Protein AF-A0A972YYI7-F1 (afdb_monomer_lite)

Radius of gyration: 11.57 Å; chains: 1; bounding box: 25×40×20 Å

pLDDT: mean 83.86, std 14.84, range [36.84, 95.12]

Sequence (70 aa):
MKYDRNKIAIGHYLSKTNIHLRDDNVKIAFGDEFDITDVLKNNQVEILFHQKNYTFDRDILEGAIIALSH

Structure (mmCIF, N/CA/C/O backbone):
data_AF-A0A972YYI7-F1
#
_entry.id   AF-A0A972YYI7-F1
#
loop_
_atom_site.group_PDB
_atom_site.id
_atom_site.type_symbol
_atom_site.label_atom_id
_atom_site.label_alt_id
_atom_site.label_comp_id
_atom_site.label_asym_id
_atom_site.label_entity_id
_atom_site.label_seq_id
_atom_site.pdbx_PDB_ins_code
_atom_site.Cartn_x
_atom_site.Cartn_y
_atom_site.Cartn_z
_atom_site.occupancy
_atom_site.B_iso_or_equiv
_atom_site.auth_seq_id
_atom_site.auth_comp_id
_atom_site.auth_asym_id
_atom_site.auth_atom_id
_atom_site.pdbx_PDB_model_num
ATOM 1 N N . MET A 1 1 ? -5.308 -28.684 -2.123 1.00 38.72 1 MET A N 1
ATOM 2 C CA . MET A 1 1 ? -5.220 -27.441 -1.328 1.00 38.72 1 MET A CA 1
ATOM 3 C C . MET A 1 1 ? -5.345 -26.273 -2.293 1.00 38.72 1 MET A C 1
ATOM 5 O O . MET A 1 1 ? -4.492 -26.130 -3.159 1.00 38.72 1 MET A O 1
ATOM 9 N N . LYS A 1 2 ? -6.462 -25.538 -2.258 1.00 36.84 2 LYS A N 1
ATOM 10 C CA . LYS A 1 2 ? -6.647 -24.353 -3.104 1.00 36.84 2 LYS A CA 1
ATOM 11 C C . LYS A 1 2 ? -5.870 -23.220 -2.436 1.00 36.84 2 LYS A C 1
ATOM 13 O O . LYS A 1 2 ? -6.264 -22.781 -1.365 1.00 36.84 2 LYS A O 1
ATOM 18 N N . TYR A 1 3 ? -4.734 -22.836 -3.007 1.00 41.09 3 TYR A N 1
ATOM 19 C CA . TYR A 1 3 ? -4.018 -21.643 -2.571 1.00 41.09 3 TYR A CA 1
ATOM 20 C C . TYR A 1 3 ? -4.931 -20.434 -2.823 1.00 41.09 3 TYR A C 1
ATOM 22 O O . TYR A 1 3 ? -5.272 -20.163 -3.974 1.00 41.09 3 TYR A O 1
ATOM 30 N N . ASP A 1 4 ? -5.342 -19.740 -1.761 1.00 45.88 4 ASP A N 1
ATOM 31 C CA . ASP A 1 4 ? -5.966 -18.411 -1.817 1.00 45.88 4 ASP A CA 1
ATOM 32 C C . ASP A 1 4 ? -4.901 -17.414 -2.321 1.00 45.88 4 ASP A C 1
ATOM 34 O O . ASP A 1 4 ? -4.302 -16.668 -1.555 1.00 45.88 4 ASP A O 1
ATOM 38 N N . ARG A 1 5 ? -4.585 -17.457 -3.621 1.00 48.72 5 ARG A N 1
ATOM 39 C CA . ARG A 1 5 ? -3.481 -16.691 -4.230 1.00 48.72 5 ARG A CA 1
ATOM 40 C C . ARG A 1 5 ? -3.676 -15.167 -4.212 1.00 48.72 5 ARG A C 1
ATOM 42 O O . ARG A 1 5 ? -2.710 -14.469 -4.479 1.00 48.72 5 ARG A O 1
ATOM 49 N N . ASN A 1 6 ? -4.865 -14.661 -3.867 1.00 54.22 6 ASN A N 1
ATOM 50 C CA . ASN A 1 6 ? -5.217 -13.235 -3.974 1.00 54.22 6 ASN A CA 1
ATOM 51 C C . ASN A 1 6 ? -5.852 -12.641 -2.698 1.00 54.22 6 ASN A C 1
ATOM 53 O O . ASN A 1 6 ? -6.609 -11.665 -2.759 1.00 54.22 6 ASN A O 1
ATOM 57 N N . LYS A 1 7 ? -5.595 -13.205 -1.511 1.00 71.69 7 LYS A N 1
ATOM 58 C CA . LYS A 1 7 ? -5.986 -12.520 -0.270 1.00 71.69 7 LYS A CA 1
ATOM 59 C C . LYS A 1 7 ? -4.920 -11.505 0.114 1.00 71.69 7 LYS A C 1
ATOM 61 O O . LYS A 1 7 ? -3.954 -11.847 0.778 1.00 71.69 7 LYS A O 1
ATOM 66 N N . ILE A 1 8 ? -5.123 -10.265 -0.332 1.00 81.25 8 ILE A N 1
ATOM 67 C CA . ILE A 1 8 ? -4.412 -9.101 0.200 1.00 81.25 8 ILE A CA 1
ATOM 68 C C . ILE A 1 8 ? -4.602 -9.107 1.721 1.00 81.25 8 ILE A C 1
ATOM 70 O O . ILE A 1 8 ? -5.735 -9.146 2.207 1.00 81.25 8 ILE A O 1
ATOM 74 N N . ALA A 1 9 ? -3.487 -9.135 2.439 1.00 8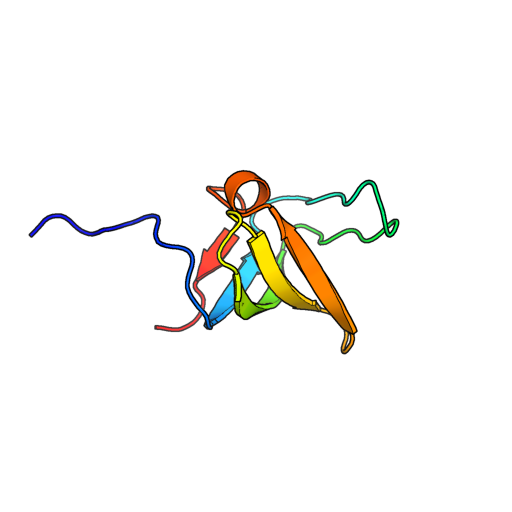8.00 9 ALA A N 1
ATOM 75 C CA . ALA A 1 9 ? -3.407 -9.204 3.891 1.00 88.00 9 ALA A CA 1
ATOM 76 C C . ALA A 1 9 ? -2.409 -8.162 4.410 1.00 88.00 9 ALA A C 1
ATOM 78 O O . ALA A 1 9 ? -1.671 -7.560 3.632 1.00 88.00 9 ALA A O 1
ATOM 79 N N . ILE A 1 10 ? -2.364 -7.967 5.723 1.00 92.00 10 ILE A N 1
ATOM 80 C CA . ILE A 1 10 ? -1.347 -7.129 6.367 1.00 92.00 10 ILE A CA 1
ATOM 81 C C . ILE A 1 10 ? 0.043 -7.714 6.080 1.00 92.00 10 ILE A C 1
ATOM 83 O O . ILE A 1 10 ? 0.232 -8.924 6.211 1.00 92.00 10 ILE A O 1
ATOM 87 N N . GLY A 1 11 ? 0.997 -6.878 5.668 1.00 93.31 11 GLY A N 1
ATOM 88 C CA . GLY A 1 11 ? 2.347 -7.319 5.312 1.00 93.31 11 GLY A CA 1
ATOM 89 C C . GLY A 1 11 ? 3.108 -6.350 4.408 1.00 93.31 11 GLY A C 1
ATOM 90 O O . GLY A 1 11 ? 2.614 -5.273 4.084 1.00 93.31 11 GLY A O 1
ATOM 91 N N . HIS A 1 12 ? 4.306 -6.764 3.994 1.00 94.88 12 HIS A N 1
ATOM 92 C CA . HIS A 1 12 ? 5.218 -5.993 3.144 1.00 94.88 12 HIS A CA 1
ATOM 93 C C . HIS A 1 12 ? 5.042 -6.371 1.670 1.00 94.88 12 HIS A C 1
ATOM 95 O O . HIS A 1 12 ? 5.051 -7.560 1.330 1.00 94.88 12 HIS A O 1
ATOM 101 N N . TYR A 1 13 ? 4.909 -5.378 0.791 1.00 94.12 13 TYR A N 1
ATOM 102 C CA . TYR A 1 13 ? 4.605 -5.581 -0.624 1.00 94.12 13 TYR A CA 1
ATOM 103 C C . TYR A 1 13 ? 5.495 -4.753 -1.547 1.00 94.12 13 TYR A C 1
ATOM 105 O O . TYR A 1 13 ? 5.958 -3.673 -1.200 1.00 94.12 13 TYR A O 1
ATOM 113 N N . LEU A 1 14 ? 5.664 -5.266 -2.765 1.00 94.81 14 LEU A N 1
ATOM 114 C CA . LEU A 1 14 ? 6.299 -4.597 -3.894 1.00 94.81 14 LEU A CA 1
ATOM 115 C C . LEU A 1 14 ? 5.257 -4.280 -4.963 1.00 94.81 14 LEU A C 1
ATOM 117 O O . LEU A 1 14 ? 4.458 -5.146 -5.340 1.00 94.81 14 LEU A O 1
ATOM 121 N N . SER A 1 15 ? 5.311 -3.080 -5.526 1.00 94.00 15 SER A N 1
ATOM 122 C CA . SER A 1 15 ? 4.487 -2.723 -6.674 1.00 94.00 15 SER A CA 1
ATOM 123 C C . SER A 1 15 ? 5.030 -3.304 -7.987 1.00 94.00 15 SER A C 1
ATOM 125 O O . SER A 1 15 ? 6.199 -3.141 -8.335 1.00 94.00 15 SER A O 1
ATOM 127 N N . LYS A 1 16 ? 4.158 -3.938 -8.777 1.00 94.81 16 LYS A N 1
ATOM 128 C CA . LYS A 1 16 ? 4.452 -4.484 -10.119 1.00 94.81 16 LYS A CA 1
ATOM 129 C C . LYS A 1 16 ? 4.124 -3.521 -11.251 1.00 94.81 16 LYS A C 1
ATOM 131 O O . LYS A 1 16 ? 4.293 -3.877 -12.416 1.00 94.81 16 LYS A O 1
ATOM 136 N N . THR A 1 17 ? 3.552 -2.364 -10.943 1.00 92.44 17 THR A N 1
ATOM 137 C CA . THR A 1 17 ? 3.104 -1.374 -11.926 1.00 92.44 17 THR A CA 1
ATOM 138 C C . THR A 1 17 ? 3.048 0.011 -11.285 1.00 92.44 17 THR A C 1
ATOM 140 O O . THR A 1 17 ? 3.277 0.163 -10.092 1.00 92.44 17 THR A O 1
ATOM 143 N N . ASN A 1 18 ? 2.746 1.042 -12.065 1.00 91.56 18 ASN A N 1
ATOM 144 C CA . ASN A 1 18 ? 2.468 2.358 -11.503 1.00 91.56 18 ASN A CA 1
ATOM 145 C C . ASN A 1 18 ? 1.011 2.409 -11.027 1.00 91.56 18 ASN A C 1
ATOM 147 O O . ASN A 1 18 ? 0.097 2.197 -11.826 1.00 91.56 18 ASN A O 1
ATOM 151 N N . ILE A 1 19 ? 0.800 2.732 -9.754 1.00 89.81 19 ILE A N 1
ATOM 152 C CA . ILE A 1 19 ? -0.517 2.900 -9.139 1.00 89.81 19 ILE A CA 1
ATOM 153 C C . ILE A 1 19 ? -0.706 4.393 -8.864 1.00 89.81 19 ILE A C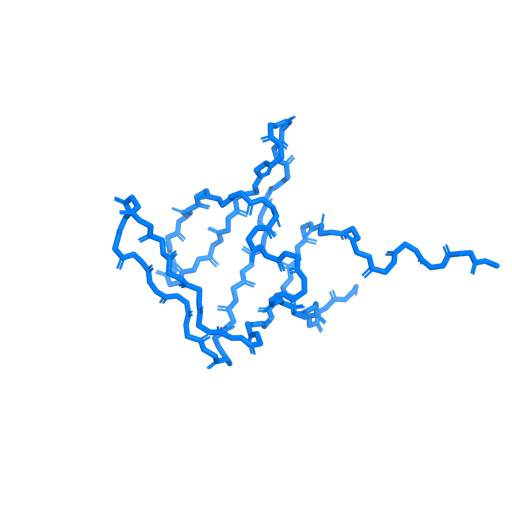 1
ATOM 155 O O . ILE A 1 19 ? 0.080 5.007 -8.140 1.00 89.81 19 ILE A O 1
ATOM 159 N N . HIS A 1 20 ? -1.724 4.993 -9.482 1.00 84.44 20 HIS A N 1
ATOM 160 C CA . HIS A 1 20 ? -2.062 6.405 -9.299 1.00 84.44 20 HIS A CA 1
ATOM 161 C C . HIS A 1 20 ? -3.293 6.544 -8.411 1.00 84.44 20 HIS A C 1
ATOM 163 O O . HIS A 1 20 ? -4.333 5.952 -8.703 1.00 84.44 20 HIS A O 1
ATOM 169 N N . LEU A 1 21 ? -3.192 7.387 -7.386 1.00 71.00 21 LEU A N 1
ATOM 170 C CA . LEU A 1 21 ? -4.322 7.754 -6.541 1.00 71.00 21 LEU A CA 1
ATOM 171 C C . LEU A 1 21 ? -4.927 9.065 -7.023 1.00 71.00 21 LEU A C 1
ATOM 173 O O . LEU A 1 21 ? -4.224 10.064 -7.178 1.00 71.00 21 LEU A O 1
ATOM 177 N N . ARG A 1 22 ? -6.241 9.052 -7.265 1.00 63.28 22 ARG A N 1
ATOM 178 C CA . ARG A 1 22 ? -6.978 10.248 -7.692 1.00 63.28 22 ARG A CA 1
ATOM 179 C C . ARG A 1 22 ? -7.134 11.278 -6.576 1.00 63.28 22 ARG A C 1
ATOM 181 O O . ARG A 1 22 ? -7.130 12.462 -6.890 1.00 63.28 22 ARG A O 1
ATOM 188 N N . ASP A 1 23 ? -7.237 10.836 -5.324 1.00 66.31 23 ASP A N 1
ATOM 189 C CA . ASP A 1 23 ? -7.646 11.720 -4.226 1.00 66.31 23 ASP A CA 1
ATOM 190 C C . ASP A 1 23 ? -6.470 12.466 -3.573 1.00 66.31 23 ASP A C 1
ATOM 192 O O . ASP A 1 23 ? -6.603 13.644 -3.256 1.00 66.31 23 ASP A O 1
ATOM 196 N N . ASP A 1 24 ? -5.290 11.842 -3.476 1.00 65.00 24 ASP A N 1
ATOM 197 C CA . ASP A 1 24 ? -4.143 12.410 -2.743 1.00 65.00 24 ASP A CA 1
ATOM 198 C C . ASP A 1 24 ? -2.935 12.786 -3.625 1.00 65.00 24 ASP A C 1
ATOM 200 O O . ASP A 1 24 ? -1.876 13.148 -3.110 1.00 65.00 24 ASP A O 1
ATOM 204 N N . ASN A 1 25 ? -3.045 12.691 -4.960 1.00 75.44 25 ASN A N 1
ATOM 205 C CA . ASN A 1 25 ? -1.914 12.834 -5.903 1.00 75.44 25 ASN A CA 1
ATOM 206 C C . ASN A 1 25 ? -0.711 11.921 -5.583 1.00 75.44 25 ASN A C 1
ATOM 208 O O . ASN A 1 25 ? 0.418 12.177 -6.009 1.00 75.44 25 ASN A O 1
ATOM 212 N N . VAL A 1 26 ? -0.935 10.842 -4.837 1.00 84.00 26 VAL A N 1
ATOM 213 C CA . VAL A 1 26 ? 0.107 9.872 -4.515 1.00 84.00 26 VAL A CA 1
ATOM 214 C C . VAL A 1 26 ? 0.302 8.948 -5.711 1.00 84.00 26 VAL A C 1
ATOM 216 O O . VAL A 1 26 ? -0.645 8.522 -6.380 1.00 84.00 26 VAL A O 1
ATOM 219 N N . LYS A 1 27 ? 1.564 8.639 -5.992 1.00 89.00 27 LYS A N 1
ATOM 220 C CA . LYS A 1 27 ? 1.964 7.704 -7.033 1.00 89.00 27 LYS A CA 1
ATOM 221 C C . LYS A 1 27 ? 2.899 6.680 -6.415 1.00 89.00 27 LYS A C 1
ATOM 223 O O . LYS A 1 27 ? 3.978 7.054 -5.970 1.00 89.00 27 LYS A O 1
ATOM 228 N N . 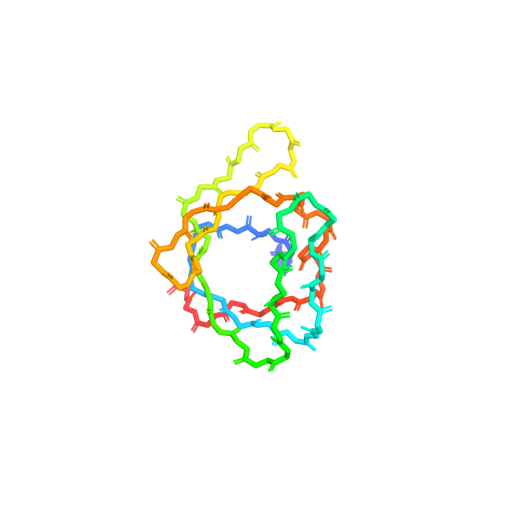ILE A 1 28 ? 2.484 5.419 -6.428 1.00 91.50 28 ILE A N 1
ATOM 229 C CA . ILE A 1 28 ? 3.367 4.286 -6.145 1.00 91.50 28 ILE A CA 1
ATOM 230 C C . ILE A 1 28 ? 3.920 3.841 -7.494 1.00 91.50 28 ILE A C 1
ATOM 232 O O . ILE A 1 28 ? 3.159 3.464 -8.390 1.00 91.50 28 ILE A O 1
ATOM 236 N N . ALA A 1 29 ? 5.225 3.961 -7.686 1.00 93.94 29 ALA A N 1
ATOM 237 C CA . ALA A 1 29 ? 5.884 3.566 -8.917 1.00 93.94 29 ALA A CA 1
ATOM 238 C C . ALA A 1 29 ? 6.120 2.049 -8.971 1.00 93.94 29 ALA A C 1
ATOM 240 O O . ALA A 1 29 ? 6.074 1.339 -7.968 1.00 93.94 29 ALA A O 1
ATOM 241 N N . PHE A 1 30 ? 6.388 1.539 -10.173 1.00 94.25 30 PHE A N 1
ATOM 242 C CA . PHE A 1 30 ? 6.904 0.184 -10.348 1.00 94.25 30 PHE A CA 1
ATOM 243 C C . PHE A 1 30 ? 8.166 -0.023 -9.500 1.00 94.25 30 PHE A C 1
ATOM 245 O O . PHE A 1 30 ? 9.117 0.747 -9.623 1.00 94.25 30 PHE A O 1
ATOM 252 N N . GLY A 1 31 ? 8.195 -1.101 -8.715 1.00 94.25 31 GLY A N 1
ATOM 253 C CA . GLY A 1 31 ? 9.327 -1.442 -7.858 1.00 94.25 31 GLY A CA 1
ATOM 254 C C . GLY A 1 31 ? 9.355 -0.715 -6.514 1.00 94.25 31 GLY A C 1
ATOM 255 O O . GLY A 1 31 ? 10.258 -0.984 -5.730 1.00 94.25 31 GLY A O 1
ATOM 256 N N . ASP A 1 32 ? 8.386 0.157 -6.223 1.00 95.06 32 ASP A N 1
ATOM 257 C CA . ASP A 1 32 ? 8.261 0.740 -4.889 1.00 95.06 32 ASP A CA 1
ATOM 258 C C . ASP A 1 32 ? 7.754 -0.301 -3.887 1.00 95.06 32 ASP A C 1
ATOM 260 O O . ASP A 1 32 ? 6.891 -1.131 -4.200 1.00 95.06 32 ASP A O 1
ATOM 264 N N . GLU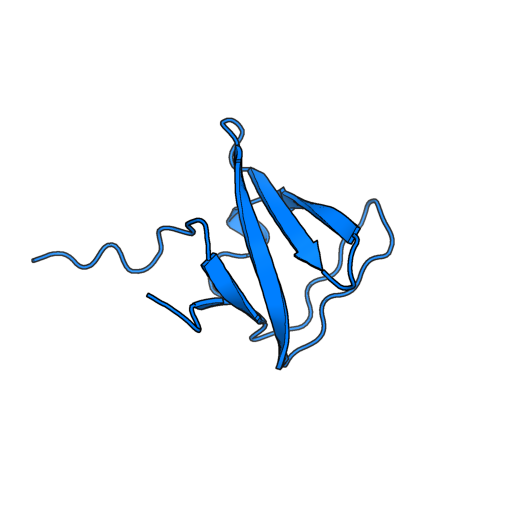 A 1 33 ? 8.276 -0.214 -2.668 1.00 95.12 33 GLU A N 1
ATOM 265 C CA . GLU A 1 33 ? 7.859 -1.021 -1.527 1.00 95.12 33 GLU A CA 1
ATOM 266 C C . GLU A 1 33 ? 6.940 -0.220 -0.603 1.00 95.12 33 GLU A C 1
ATOM 268 O O . GLU A 1 33 ? 7.109 0.989 -0.413 1.00 95.12 33 GLU A O 1
ATOM 273 N N . PHE A 1 34 ? 5.959 -0.902 -0.027 1.00 93.81 34 PHE A N 1
ATOM 274 C CA . PHE A 1 34 ? 5.024 -0.336 0.938 1.00 93.81 34 PHE A CA 1
ATOM 275 C C . PHE A 1 34 ? 4.434 -1.444 1.807 1.00 93.81 34 PHE A C 1
ATOM 277 O O . PHE A 1 34 ? 4.445 -2.625 1.443 1.00 93.81 34 PHE A O 1
ATOM 284 N N . ASP A 1 35 ? 3.850 -1.042 2.930 1.00 94.38 35 ASP A N 1
ATOM 285 C CA . ASP A 1 35 ? 3.276 -1.982 3.886 1.00 94.38 35 ASP A CA 1
ATOM 286 C C . ASP A 1 35 ? 1.772 -1.830 3.895 1.00 94.38 35 ASP A C 1
ATOM 288 O O . ASP A 1 35 ? 1.276 -0.717 3.992 1.00 94.38 35 ASP A O 1
ATOM 292 N N . ILE A 1 36 ? 1.036 -2.932 3.843 1.00 93.38 36 ILE A N 1
ATOM 293 C CA . ILE A 1 36 ? -0.382 -2.926 4.191 1.00 93.38 36 ILE A CA 1
ATOM 294 C C . ILE A 1 36 ? -0.463 -3.107 5.699 1.00 93.38 36 ILE A C 1
ATOM 296 O O . ILE A 1 36 ? -0.030 -4.136 6.219 1.00 93.38 36 ILE A O 1
ATOM 300 N N . THR A 1 37 ? -1.003 -2.113 6.394 1.00 94.50 37 THR A N 1
ATOM 301 C CA . THR A 1 37 ? -1.072 -2.075 7.860 1.00 94.50 37 THR A CA 1
ATOM 302 C C . THR A 1 37 ? -2.433 -2.501 8.395 1.00 94.50 37 THR A C 1
ATOM 304 O O . THR A 1 37 ? -2.495 -3.007 9.514 1.00 94.50 37 THR A O 1
ATOM 307 N N . ASP A 1 38 ? -3.503 -2.361 7.603 1.00 93.81 38 ASP A N 1
ATOM 308 C CA . ASP A 1 38 ? -4.849 -2.809 7.976 1.00 93.81 38 ASP A CA 1
ATOM 309 C C . ASP A 1 38 ? -5.705 -3.208 6.756 1.00 93.81 38 ASP A C 1
ATOM 311 O O . ASP A 1 38 ? -5.507 -2.715 5.644 1.00 93.81 38 ASP A O 1
ATOM 315 N N . VAL A 1 39 ? -6.684 -4.094 6.969 1.00 90.12 39 VAL A N 1
ATOM 316 C CA . VAL A 1 39 ? -7.704 -4.493 5.985 1.00 90.12 39 VAL A CA 1
ATOM 317 C C . VAL A 1 39 ? -9.084 -4.097 6.510 1.00 90.12 39 VAL A C 1
ATOM 319 O O . VAL A 1 39 ? -9.640 -4.713 7.421 1.00 90.12 39 VAL A O 1
ATOM 322 N N . LEU A 1 40 ? -9.668 -3.074 5.895 1.00 89.75 40 LEU A N 1
ATOM 323 C CA . LEU A 1 40 ? -10.912 -2.442 6.313 1.00 89.75 40 LEU A CA 1
ATOM 324 C C . LEU A 1 40 ? -12.146 -3.175 5.756 1.00 89.75 40 LEU A C 1
ATOM 326 O O . LEU A 1 40 ? -12.115 -3.844 4.722 1.00 89.75 40 LEU A O 1
ATOM 330 N N . LYS A 1 41 ? -13.294 -3.000 6.422 1.00 80.50 41 LYS A N 1
ATOM 331 C CA . LYS A 1 41 ? -14.550 -3.719 6.111 1.00 80.50 41 LYS A CA 1
ATOM 332 C C . LYS A 1 41 ? -15.196 -3.348 4.763 1.00 80.50 41 LYS A C 1
ATOM 334 O O . LYS A 1 41 ? -16.070 -4.081 4.312 1.00 80.50 41 LYS A O 1
ATOM 339 N N . ASN A 1 42 ? -14.758 -2.269 4.110 1.00 85.56 42 ASN A N 1
ATOM 340 C CA . ASN A 1 42 ? -15.364 -1.721 2.887 1.00 85.56 42 ASN A CA 1
ATOM 341 C C . ASN A 1 42 ? -14.549 -2.011 1.616 1.00 85.56 42 ASN A C 1
ATOM 343 O O . ASN A 1 42 ? -14.503 -1.183 0.716 1.00 85.56 42 ASN A O 1
ATOM 347 N N . ASN A 1 43 ? -13.888 -3.170 1.547 1.00 86.69 43 ASN A N 1
ATOM 348 C CA . ASN A 1 43 ? -12.958 -3.506 0.460 1.00 86.69 43 ASN A CA 1
ATOM 349 C C . ASN A 1 43 ? -11.790 -2.513 0.332 1.00 86.69 43 ASN A C 1
ATOM 351 O O . ASN A 1 43 ? -11.248 -2.308 -0.750 1.00 86.69 43 ASN A O 1
ATOM 355 N N . GLN A 1 44 ? -11.406 -1.911 1.453 1.00 90.75 44 GLN A N 1
ATOM 356 C CA . GLN A 1 44 ? -10.307 -0.963 1.532 1.00 90.75 44 GLN A CA 1
ATOM 357 C C . GLN A 1 44 ? -9.181 -1.526 2.386 1.00 90.75 44 GLN A C 1
ATOM 359 O O . GLN A 1 44 ? -9.404 -2.393 3.229 1.00 90.75 44 GLN A O 1
ATOM 364 N N . VAL A 1 45 ? -7.973 -1.032 2.176 1.00 91.25 45 VAL A N 1
ATOM 365 C CA . VAL A 1 45 ? -6.802 -1.334 2.994 1.00 91.25 45 VAL A CA 1
ATOM 366 C C . VAL A 1 45 ? -6.096 -0.040 3.364 1.00 91.25 45 VAL A C 1
ATOM 368 O O . VAL A 1 45 ? -6.104 0.913 2.588 1.00 91.25 45 VAL A O 1
ATOM 371 N N . GLU A 1 46 ? -5.487 -0.007 4.540 1.00 93.06 46 GLU A N 1
ATOM 372 C CA . GLU A 1 46 ? -4.548 1.050 4.900 1.00 93.06 46 GLU A CA 1
ATOM 373 C C . GLU A 1 46 ? -3.147 0.602 4.496 1.00 93.06 46 GLU A C 1
ATOM 375 O O . GLU A 1 46 ? -2.760 -0.541 4.760 1.00 93.06 46 GLU A O 1
ATOM 380 N N . ILE A 1 47 ? -2.397 1.492 3.853 1.00 92.38 47 ILE A N 1
ATOM 381 C CA . ILE A 1 47 ? -0.988 1.265 3.563 1.00 92.38 47 ILE A CA 1
ATOM 382 C C . ILE A 1 47 ? -0.121 2.356 4.179 1.00 92.38 47 ILE A C 1
ATOM 384 O O . ILE A 1 47 ? -0.499 3.527 4.172 1.00 92.38 47 ILE A O 1
ATOM 388 N N . LEU A 1 48 ? 1.080 1.977 4.598 1.00 94.19 48 LEU A N 1
ATOM 389 C CA . LEU A 1 48 ? 2.169 2.865 4.964 1.00 94.19 48 LEU A CA 1
ATOM 390 C C . LEU A 1 48 ? 3.136 2.986 3.779 1.00 94.19 48 LEU A C 1
ATOM 392 O O . LEU A 1 48 ? 3.785 2.018 3.382 1.00 94.19 48 LEU A O 1
ATOM 396 N N . PHE A 1 49 ? 3.259 4.193 3.231 1.00 92.88 49 PHE A N 1
ATOM 397 C CA . PHE A 1 49 ? 4.172 4.514 2.135 1.00 92.88 49 PHE A CA 1
ATOM 398 C C . PHE A 1 49 ? 4.859 5.857 2.403 1.00 92.88 49 PHE A C 1
ATOM 400 O O . PHE A 1 49 ? 4.205 6.841 2.749 1.00 92.88 49 PHE A O 1
ATOM 407 N N . HIS A 1 50 ? 6.191 5.915 2.294 1.00 90.56 50 HIS A N 1
ATOM 408 C CA . HIS A 1 50 ? 6.993 7.101 2.648 1.00 90.56 50 HIS A CA 1
ATOM 409 C C . HIS A 1 50 ? 6.616 7.737 4.006 1.00 90.56 50 HIS A C 1
ATOM 411 O O . HIS A 1 50 ? 6.470 8.955 4.113 1.00 90.56 50 HIS A O 1
ATOM 417 N N . GLN A 1 51 ? 6.463 6.910 5.049 1.00 89.19 51 GLN A N 1
ATOM 418 C CA . GLN A 1 51 ? 6.116 7.331 6.420 1.00 89.19 51 GLN A CA 1
ATOM 419 C C . GLN A 1 51 ? 4.733 7.995 6.566 1.00 89.19 51 GLN A C 1
ATOM 421 O O . GLN A 1 51 ? 4.465 8.654 7.572 1.00 89.19 51 GLN A O 1
ATOM 426 N N . LYS A 1 52 ? 3.850 7.837 5.577 1.00 91.44 52 LYS A N 1
ATOM 427 C CA . LYS A 1 52 ? 2.469 8.317 5.626 1.00 91.44 52 LYS A CA 1
ATOM 428 C C . LYS A 1 52 ? 1.501 7.177 5.367 1.00 91.44 52 LYS A C 1
ATOM 430 O O . LYS A 1 52 ? 1.785 6.297 4.556 1.00 91.44 52 LYS A O 1
ATOM 435 N N . ASN A 1 53 ? 0.363 7.239 6.047 1.00 91.31 53 ASN A N 1
ATOM 436 C CA . ASN A 1 53 ? -0.718 6.295 5.842 1.00 91.31 53 ASN A CA 1
ATOM 437 C C . ASN A 1 53 ? -1.695 6.807 4.795 1.00 91.31 53 ASN A C 1
ATOM 439 O O . ASN A 1 53 ? -2.009 7.998 4.746 1.00 91.31 53 ASN A O 1
ATOM 443 N N . TYR A 1 54 ? -2.195 5.880 3.995 1.00 90.25 54 TYR A N 1
ATOM 444 C CA . TYR A 1 54 ? -3.118 6.131 2.903 1.00 90.25 54 TYR A CA 1
ATOM 445 C C . TYR A 1 54 ? -4.123 4.986 2.830 1.00 90.25 54 TYR A C 1
ATOM 447 O O . TYR A 1 54 ? -3.797 3.848 3.160 1.00 90.25 54 TYR A O 1
ATOM 455 N N . THR A 1 55 ? -5.338 5.270 2.369 1.00 90.31 55 THR A N 1
ATOM 456 C CA . THR A 1 55 ? -6.374 4.244 2.186 1.00 90.31 55 THR A CA 1
ATOM 457 C C . THR A 1 55 ? -6.530 3.906 0.708 1.00 90.31 55 THR A C 1
ATOM 459 O O . THR A 1 55 ? -6.578 4.799 -0.134 1.00 90.31 55 THR A O 1
ATOM 462 N N . PHE A 1 56 ? -6.606 2.615 0.395 1.00 86.06 56 PHE A N 1
ATOM 463 C CA . PHE A 1 56 ? -6.681 2.089 -0.965 1.00 86.06 56 PHE A CA 1
ATOM 464 C C . PHE A 1 56 ? -7.869 1.163 -1.117 1.00 86.06 56 PHE A C 1
ATOM 466 O O . PHE A 1 56 ? -8.075 0.293 -0.275 1.00 86.06 56 PHE A O 1
ATOM 473 N N . ASP A 1 57 ? -8.574 1.260 -2.241 1.00 88.69 57 ASP A N 1
ATOM 474 C CA . ASP A 1 57 ? -9.464 0.183 -2.653 1.00 88.69 57 ASP A CA 1
ATOM 475 C C . ASP A 1 57 ? -8.622 -1.045 -3.004 1.00 88.69 57 ASP A C 1
ATOM 477 O O . ASP A 1 57 ? -7.697 -0.999 -3.821 1.00 88.69 57 ASP A O 1
ATOM 481 N N . ARG A 1 58 ? -8.960 -2.168 -2.379 1.00 87.69 58 ARG A N 1
ATOM 482 C CA . ARG A 1 58 ? -8.251 -3.437 -2.524 1.00 87.69 58 ARG A CA 1
ATOM 483 C C . ARG A 1 58 ? -8.184 -3.897 -3.984 1.00 87.69 58 ARG A C 1
ATOM 485 O O . ARG A 1 58 ? -7.181 -4.481 -4.387 1.00 87.69 58 ARG A O 1
ATOM 492 N N . ASP A 1 59 ? -9.213 -3.598 -4.772 1.00 87.81 59 ASP A N 1
ATOM 493 C CA . ASP A 1 59 ? -9.312 -3.991 -6.183 1.00 87.81 59 ASP A CA 1
ATOM 494 C C . ASP A 1 59 ? -8.221 -3.347 -7.050 1.00 87.81 59 ASP A C 1
ATOM 496 O O . ASP A 1 59 ? -7.762 -3.950 -8.016 1.00 87.81 59 ASP A O 1
ATOM 500 N N . ILE A 1 60 ? -7.756 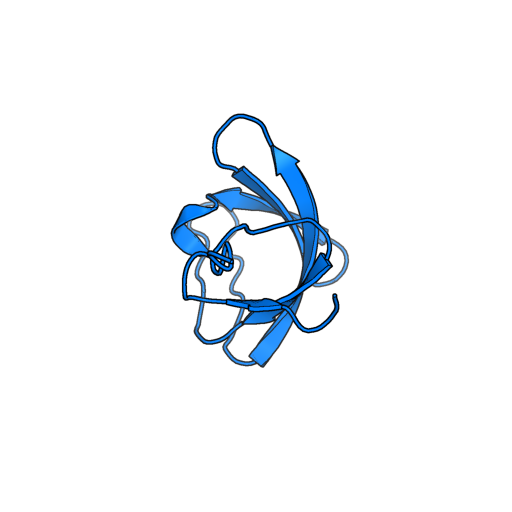-2.142 -6.691 1.00 87.06 60 ILE A N 1
ATOM 501 C CA . ILE A 1 60 ? -6.660 -1.455 -7.396 1.00 87.06 60 ILE A CA 1
ATOM 502 C C . ILE A 1 60 ? -5.339 -2.207 -7.199 1.00 87.06 60 ILE A C 1
ATOM 504 O O . ILE A 1 6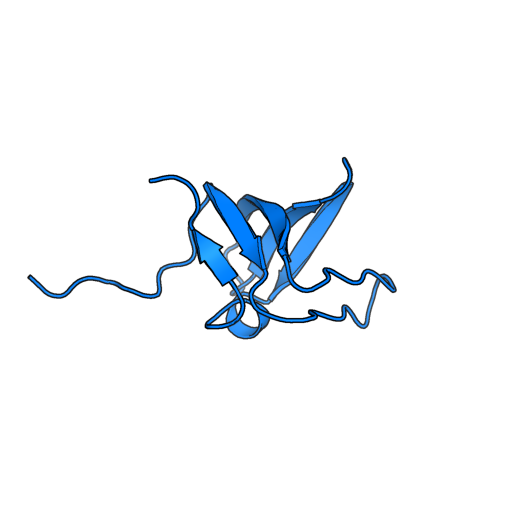0 ? -4.471 -2.210 -8.073 1.00 87.06 60 ILE A O 1
ATOM 508 N N . LEU A 1 61 ? -5.183 -2.839 -6.037 1.00 87.62 61 LEU A N 1
ATOM 509 C CA . LEU A 1 61 ? -3.977 -3.560 -5.662 1.00 87.62 61 LEU A CA 1
ATOM 510 C C . LEU A 1 61 ? -3.971 -4.998 -6.200 1.00 87.62 61 LEU A C 1
ATOM 512 O O . LEU A 1 61 ? -2.902 -5.592 -6.369 1.00 87.62 61 LEU A O 1
ATOM 516 N N . GLU A 1 62 ? -5.139 -5.574 -6.495 1.00 85.31 62 GLU A N 1
ATOM 517 C CA . GLU A 1 62 ? -5.235 -6.944 -6.990 1.00 85.31 62 GLU A CA 1
ATOM 518 C C . GLU A 1 62 ? -4.505 -7.101 -8.336 1.00 85.31 62 GLU A C 1
ATOM 520 O O . GLU A 1 62 ? -4.770 -6.421 -9.324 1.00 85.31 62 GLU A O 1
ATOM 525 N N . GLY A 1 63 ? -3.516 -7.998 -8.372 1.00 85.31 63 GLY A N 1
ATOM 526 C CA . GLY A 1 63 ? -2.671 -8.227 -9.550 1.00 85.31 63 GLY A CA 1
ATOM 527 C C . GLY A 1 63 ? -1.593 -7.160 -9.802 1.00 85.31 63 GLY A C 1
ATOM 528 O O . GLY A 1 63 ? -0.662 -7.427 -10.574 1.00 85.31 63 GLY A O 1
ATOM 529 N N . ALA A 1 64 ? -1.668 -6.015 -9.116 1.00 89.56 64 ALA A N 1
ATOM 530 C CA . ALA A 1 64 ? -0.719 -4.906 -9.197 1.00 89.56 64 ALA A CA 1
ATOM 531 C C . ALA A 1 64 ? 0.451 -5.023 -8.206 1.00 89.56 64 ALA A C 1
ATOM 533 O O . ALA A 1 64 ? 1.438 -4.311 -8.369 1.00 89.56 64 ALA A O 1
ATOM 534 N N . ILE A 1 65 ? 0.374 -5.919 -7.217 1.00 92.00 65 ILE A N 1
ATOM 535 C CA . ILE A 1 65 ? 1.345 -6.009 -6.112 1.00 92.00 65 ILE A CA 1
ATOM 536 C C . ILE A 1 65 ? 1.855 -7.446 -5.907 1.00 92.00 65 ILE A C 1
ATOM 538 O O . ILE A 1 65 ? 1.227 -8.409 -6.358 1.00 92.00 65 ILE A O 1
ATOM 542 N N . ILE A 1 66 ? 3.002 -7.601 -5.241 1.00 91.88 66 ILE A N 1
ATOM 543 C CA . ILE A 1 66 ? 3.588 -8.891 -4.827 1.00 91.88 66 ILE A CA 1
ATOM 544 C C . ILE A 1 66 ? 3.903 -8.820 -3.339 1.00 91.88 66 ILE A C 1
ATOM 546 O O . ILE A 1 66 ? 4.531 -7.862 -2.908 1.00 91.88 66 ILE A O 1
ATOM 550 N N . ALA A 1 67 ? 3.511 -9.834 -2.568 1.00 90.75 67 ALA A N 1
ATOM 551 C CA . ALA A 1 67 ? 3.941 -9.962 -1.177 1.00 90.75 67 ALA A CA 1
ATOM 552 C C . ALA A 1 67 ? 5.440 -10.302 -1.115 1.00 90.75 67 ALA A C 1
ATOM 554 O O . ALA A 1 67 ? 5.873 -11.288 -1.716 1.00 90.75 67 ALA A O 1
ATOM 555 N N . LEU A 1 68 ? 6.218 -9.491 -0.397 1.00 86.81 68 LEU A N 1
ATOM 556 C CA . LEU A 1 68 ? 7.652 -9.706 -0.174 1.00 86.81 68 LEU A CA 1
ATOM 557 C C . LEU A 1 68 ? 7.939 -10.553 1.072 1.00 86.81 68 LEU A C 1
ATOM 559 O O . LEU A 1 68 ? 8.968 -11.225 1.123 1.00 86.81 68 LEU A O 1
ATOM 563 N N . SER A 1 69 ? 7.011 -10.582 2.030 1.00 68.00 69 SER A N 1
ATOM 564 C CA . SER A 1 69 ? 7.122 -11.363 3.267 1.00 68.00 69 SER A CA 1
ATOM 565 C C . SER A 1 69 ? 5.845 -12.172 3.515 1.00 68.00 69 SER A C 1
ATOM 567 O O . SER A 1 69 ? 4.745 -11.675 3.274 1.00 68.00 69 SER A O 1
ATOM 569 N N . HIS A 1 70 ? 6.010 -13.413 3.987 1.00 54.75 70 HIS A N 1
ATOM 570 C CA . HIS A 1 70 ? 4.958 -14.291 4.515 1.00 54.75 70 HIS A CA 1
ATOM 571 C C . HIS A 1 70 ? 5.203 -14.542 6.000 1.00 54.75 70 HIS A C 1
ATOM 573 O O . HIS A 1 70 ? 6.389 -14.741 6.354 1.00 54.75 70 HIS A O 1
#

Secondary structure (DSSP, 8-state):
----TT---SEEEEESS-EE-TTT--EE-TT-EEEEEEEETTTEEEEEETTEEEEEEHHHHTTTEEES--

Foldseek 3Di:
DDPPVFPDDWAKKFFCAWQADPPPRDIDHHGAIKTFHAQDPPCKTWIQHPNDIDIDRSVSCGVGMDGPDD